Protein AF-A0A1V9VC62-F1 (afdb_monomer_lite)

Radius of gyration: 11.37 Å; chains: 1; bounding box: 30×16×30 Å

Secondary structure (DSSP, 8-state):
-PPPPEEEEE-SSHHHHHHHHHHHHTT-EEEEEE--HHHHHTT-S---TTEEEES--

Organism: NCBI:txid28198

pLDDT: mean 93.84, std 8.65, range [44.88, 98.0]

Structure (mmCIF, N/CA/C/O backbone):
data_AF-A0A1V9VC62-F1
#
_entry.id   AF-A0A1V9VC62-F1
#
loop_
_atom_site.group_PDB
_atom_site.id
_atom_site.type_symbol
_atom_site.label_atom_id
_atom_site.label_alt_id
_atom_site.label_comp_id
_atom_site.label_asym_id
_atom_site.label_entity_id
_atom_site.label_seq_id
_atom_site.pdbx_PDB_ins_code
_atom_site.Cartn_x
_atom_site.Cartn_y
_atom_site.Cartn_z
_atom_site.occupancy
_atom_site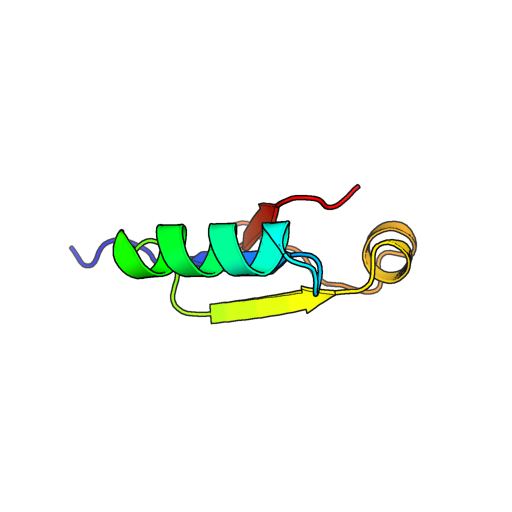.B_iso_or_equiv
_atom_site.auth_seq_id
_atom_site.auth_comp_id
_atom_site.auth_asym_id
_atom_site.auth_atom_id
_atom_site.pdbx_PDB_model_num
ATOM 1 N N . MET A 1 1 ? -16.111 5.372 19.103 1.00 44.88 1 MET A N 1
ATOM 2 C CA . MET A 1 1 ? -14.771 5.644 18.543 1.00 44.88 1 MET A CA 1
ATOM 3 C C . MET A 1 1 ? -14.876 5.340 17.063 1.00 44.88 1 MET A C 1
ATOM 5 O O . MET A 1 1 ? -15.372 4.265 16.759 1.00 44.88 1 MET A O 1
ATOM 9 N N . SER A 1 2 ? -14.559 6.271 16.160 1.00 59.22 2 SER A N 1
ATOM 10 C CA . SER A 1 2 ? -14.513 5.923 14.735 1.00 59.22 2 SER A CA 1
ATOM 11 C C . SER A 1 2 ? -13.381 4.920 14.545 1.00 59.22 2 SER A C 1
ATOM 13 O O . SER A 1 2 ? -12.265 5.178 15.001 1.00 59.22 2 SER A O 1
ATOM 15 N N . GLU A 1 3 ? -13.666 3.774 13.936 1.00 80.88 3 GLU A N 1
ATOM 16 C CA . GLU A 1 3 ? -12.611 2.830 13.580 1.00 80.88 3 GLU A CA 1
ATOM 17 C C . GLU A 1 3 ? -11.619 3.531 12.651 1.00 80.88 3 GLU A C 1
ATOM 19 O O . GLU A 1 3 ? -12.011 4.223 11.707 1.00 80.88 3 GLU A O 1
ATOM 24 N N . LYS A 1 4 ? -10.331 3.429 12.987 1.00 89.12 4 LYS A N 1
ATOM 25 C CA . LYS A 1 4 ? -9.254 4.054 12.223 1.00 89.12 4 LYS A CA 1
ATOM 26 C C . LYS A 1 4 ? -9.231 3.441 10.819 1.00 89.12 4 LYS A C 1
ATOM 28 O O . LYS A 1 4 ? -9.172 2.220 10.700 1.00 89.12 4 LYS A O 1
ATOM 33 N N . LYS A 1 5 ? -9.269 4.287 9.788 1.00 96.19 5 LYS A N 1
ATOM 34 C CA . LYS A 1 5 ? -9.142 3.883 8.382 1.00 96.19 5 LYS A CA 1
ATOM 35 C C . LYS A 1 5 ? -7.699 4.016 7.917 1.00 96.19 5 LYS A C 1
ATOM 37 O O . LYS A 1 5 ? -6.944 4.834 8.448 1.00 96.19 5 LYS A O 1
ATOM 42 N N . TYR A 1 6 ? -7.339 3.196 6.942 1.00 97.62 6 TYR A N 1
ATOM 43 C CA . TYR A 1 6 ? -5.997 3.124 6.378 1.00 97.62 6 TYR A CA 1
ATOM 44 C C . TYR A 1 6 ? -6.002 3.476 4.888 1.00 97.62 6 TYR A C 1
ATOM 46 O O . TYR A 1 6 ? -7.015 3.329 4.203 1.00 97.62 6 TYR A O 1
ATOM 54 N N . ARG A 1 7 ? -4.836 3.859 4.371 1.00 97.81 7 ARG A N 1
ATOM 55 C CA . ARG A 1 7 ? -4.580 3.968 2.934 1.00 97.81 7 ARG A CA 1
ATOM 56 C C . ARG A 1 7 ? -4.067 2.628 2.414 1.00 97.81 7 ARG A C 1
ATOM 58 O O . ARG A 1 7 ? -3.124 2.061 2.961 1.00 97.81 7 ARG A O 1
ATOM 65 N N . LEU A 1 8 ? -4.673 2.103 1.355 1.00 98.00 8 LEU A N 1
ATOM 66 C CA . LEU A 1 8 ? -4.153 0.934 0.650 1.00 98.00 8 LEU A CA 1
ATOM 67 C C . LEU A 1 8 ? -3.121 1.375 -0.385 1.00 98.00 8 LEU A C 1
ATOM 69 O O . LEU A 1 8 ? -3.456 2.122 -1.299 1.00 98.00 8 LEU A O 1
ATOM 73 N N . VAL A 1 9 ? -1.906 0.850 -0.300 1.00 97.81 9 VAL A N 1
ATOM 74 C CA . VAL A 1 9 ? -0.871 1.010 -1.324 1.00 97.81 9 VAL A CA 1
ATOM 75 C C . VAL A 1 9 ? -0.703 -0.330 -2.036 1.00 97.81 9 VAL A C 1
ATOM 77 O O . VAL A 1 9 ? -0.396 -1.349 -1.416 1.00 97.81 9 VAL A O 1
ATOM 80 N N . THR A 1 10 ? -0.976 -0.370 -3.337 1.00 97.69 10 THR A N 1
ATOM 81 C CA . THR A 1 10 ? -1.000 -1.629 -4.098 1.00 97.69 10 THR A CA 1
ATOM 82 C C . THR A 1 10 ? -0.604 -1.430 -5.557 1.00 97.69 10 THR A C 1
ATOM 84 O O . THR A 1 10 ? -0.392 -0.308 -6.017 1.00 97.69 10 THR A O 1
ATOM 87 N N . ARG A 1 11 ? -0.492 -2.523 -6.310 1.00 96.50 11 ARG A N 1
ATOM 88 C CA . ARG A 1 11 ? -0.251 -2.495 -7.755 1.00 96.50 11 ARG A CA 1
ATOM 89 C C . ARG A 1 11 ? -1.543 -2.242 -8.521 1.00 96.50 11 ARG A C 1
ATOM 91 O O . ARG A 1 11 ? -2.625 -2.648 -8.106 1.00 96.50 11 ARG A O 1
ATOM 98 N N . SER A 1 12 ? -1.428 -1.605 -9.686 1.00 94.38 12 SER A N 1
ATOM 99 C CA . SER A 1 12 ? -2.545 -1.474 -10.631 1.00 94.38 12 SER A CA 1
ATOM 100 C C . SER A 1 12 ? -2.730 -2.770 -11.431 1.00 94.38 12 SER A C 1
ATOM 102 O O . SER A 1 12 ? -2.465 -2.838 -12.629 1.00 94.38 12 SER A O 1
ATOM 104 N N . ASP A 1 13 ? -3.115 -3.836 -10.735 1.00 95.19 13 ASP A N 1
ATOM 105 C CA . ASP A 1 13 ? -3.434 -5.139 -11.310 1.00 95.19 13 ASP A CA 1
ATOM 106 C C . ASP A 1 13 ? -4.707 -5.729 -10.682 1.00 95.19 13 ASP A C 1
ATOM 108 O O . ASP A 1 13 ? -5.372 -5.101 -9.854 1.00 95.19 13 ASP A O 1
ATOM 112 N N . MET A 1 14 ? -5.100 -6.923 -11.137 1.00 96.44 14 MET A N 1
ATOM 113 C CA . MET A 1 14 ? -6.318 -7.585 -10.664 1.00 96.44 14 MET A CA 1
ATOM 114 C C . MET A 1 14 ? -6.282 -7.831 -9.151 1.00 96.44 14 MET A C 1
ATOM 116 O O . MET A 1 14 ? -7.310 -7.674 -8.497 1.00 96.44 14 MET A O 1
ATOM 120 N N . ASP A 1 15 ? -5.119 -8.188 -8.604 1.00 95.56 15 ASP A N 1
ATOM 121 C CA . ASP A 1 15 ? -4.966 -8.471 -7.177 1.00 95.56 15 ASP A CA 1
ATOM 122 C C . ASP A 1 15 ? -5.178 -7.193 -6.356 1.00 95.56 15 ASP A C 1
ATOM 124 O O . ASP A 1 15 ? -6.032 -7.156 -5.471 1.00 95.56 15 ASP A O 1
ATOM 128 N N . GLY A 1 16 ? -4.534 -6.088 -6.748 1.00 95.75 16 GLY A N 1
ATOM 129 C CA . GLY A 1 16 ? -4.730 -4.794 -6.092 1.00 95.75 16 GLY A CA 1
ATOM 130 C C . GLY A 1 16 ? -6.175 -4.289 -6.147 1.00 95.75 16 GLY A C 1
ATOM 131 O O . GLY A 1 16 ? -6.685 -3.740 -5.166 1.00 95.75 16 GLY A O 1
ATOM 132 N N . LEU A 1 17 ? -6.878 -4.527 -7.257 1.00 96.00 17 LEU A N 1
ATOM 133 C CA . LEU A 1 17 ? -8.280 -4.133 -7.409 1.00 96.00 17 LEU A CA 1
ATOM 134 C C . LEU A 1 17 ? -9.224 -4.989 -6.550 1.00 96.00 17 LEU A C 1
ATOM 136 O O . LEU A 1 17 ? -10.145 -4.451 -5.926 1.00 96.00 17 LEU A O 1
ATOM 140 N N . VAL A 1 18 ? -8.989 -6.302 -6.467 1.00 97.62 18 VAL A N 1
ATOM 141 C CA . VAL A 1 18 ? -9.763 -7.207 -5.601 1.00 97.62 18 VAL A CA 1
ATOM 142 C C . VAL A 1 18 ? -9.501 -6.890 -4.128 1.00 97.62 18 VAL A C 1
ATOM 144 O O . VAL A 1 18 ? -10.459 -6.716 -3.373 1.00 97.62 18 VAL A O 1
ATOM 147 N N . CYS A 1 19 ? -8.238 -6.725 -3.724 1.00 97.56 19 CYS A N 1
ATOM 148 C CA . CYS A 1 19 ? -7.870 -6.320 -2.367 1.00 97.56 19 CYS A CA 1
ATOM 149 C C . CYS A 1 19 ? -8.506 -4.982 -1.980 1.00 97.56 19 CYS A C 1
ATOM 151 O O . CYS A 1 19 ? -9.145 -4.893 -0.932 1.00 97.56 19 CYS A O 1
ATOM 153 N N . GLY A 1 20 ? -8.404 -3.962 -2.838 1.00 97.19 20 GLY A N 1
ATOM 154 C CA . GLY A 1 20 ? -9.035 -2.661 -2.615 1.00 97.19 20 GLY A CA 1
ATOM 155 C C . GLY A 1 20 ? -10.545 -2.757 -2.453 1.00 97.19 20 GLY A C 1
ATOM 156 O O . GLY A 1 20 ? -11.106 -2.170 -1.530 1.00 97.19 20 GLY A O 1
ATOM 157 N N . THR A 1 21 ? -11.202 -3.561 -3.287 1.00 97.06 21 THR A N 1
ATOM 158 C CA . THR A 1 21 ? -12.651 -3.776 -3.201 1.00 97.06 21 THR A CA 1
ATOM 159 C C . THR A 1 21 ? -13.051 -4.433 -1.879 1.00 97.06 21 THR A C 1
ATOM 161 O O . THR A 1 21 ? -13.960 -3.947 -1.207 1.00 97.06 21 THR A O 1
ATOM 164 N N . LEU A 1 22 ? -12.360 -5.502 -1.469 1.00 98.00 22 LEU A N 1
ATOM 165 C CA . LEU A 1 22 ? -12.658 -6.224 -0.228 1.00 98.00 22 LEU A CA 1
ATOM 166 C C . LEU A 1 22 ? -12.408 -5.361 1.012 1.00 98.00 22 LEU A C 1
ATOM 168 O O . LEU A 1 22 ? -13.264 -5.278 1.890 1.00 98.00 22 LEU A O 1
ATOM 172 N N . LEU A 1 23 ? -11.261 -4.683 1.071 1.00 97.44 23 LEU A N 1
ATOM 173 C CA . LEU A 1 23 ? -10.907 -3.816 2.195 1.00 97.44 23 LEU A CA 1
ATOM 174 C C . LEU A 1 23 ? -11.841 -2.607 2.296 1.00 97.44 23 LEU A C 1
ATOM 176 O O . LEU A 1 23 ? -12.175 -2.181 3.401 1.00 97.44 23 LEU A O 1
ATOM 180 N N . LYS A 1 24 ? -12.300 -2.071 1.158 1.00 96.56 24 LYS A N 1
ATOM 181 C CA . LYS A 1 24 ? -13.294 -0.996 1.140 1.00 96.56 24 LYS A CA 1
ATOM 182 C C . LYS A 1 24 ? -14.666 -1.486 1.597 1.00 96.56 24 LYS A C 1
ATOM 184 O O . LYS A 1 24 ? -15.330 -0.783 2.350 1.00 96.56 24 LYS A O 1
ATOM 189 N N . TYR A 1 25 ? -15.078 -2.682 1.175 1.00 97.06 25 TYR A N 1
ATOM 190 C CA . TYR A 1 25 ? -16.340 -3.303 1.587 1.00 97.06 25 TYR A CA 1
ATOM 191 C C . TYR A 1 25 ? -16.394 -3.580 3.096 1.00 97.06 25 TYR A C 1
ATOM 193 O O . TYR A 1 25 ? -17.425 -3.362 3.725 1.00 97.06 25 TYR A O 1
ATOM 201 N N . LEU A 1 26 ? -15.274 -4.012 3.681 1.00 96.69 26 LEU A N 1
ATOM 202 C CA . LEU A 1 26 ? -15.121 -4.202 5.128 1.00 96.69 26 LEU A CA 1
ATOM 203 C C . LEU A 1 26 ? -14.945 -2.891 5.900 1.00 96.69 26 LEU A C 1
ATOM 205 O O . LEU A 1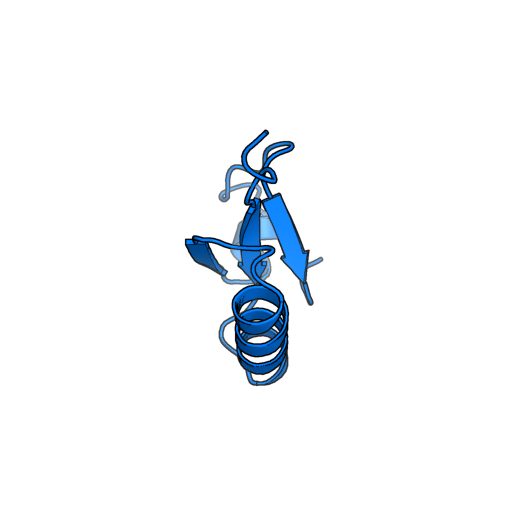 26 ? -14.778 -2.926 7.114 1.00 96.69 26 LEU A O 1
ATOM 209 N N . ASP A 1 27 ? -14.963 -1.753 5.205 1.00 96.12 27 ASP A N 1
ATOM 210 C CA . ASP A 1 27 ? -14.796 -0.435 5.796 1.00 96.12 27 ASP A CA 1
ATOM 211 C C . ASP A 1 27 ? -13.452 -0.319 6.560 1.00 96.12 27 ASP A C 1
ATOM 213 O O . ASP A 1 27 ? -13.368 0.238 7.644 1.00 96.12 27 ASP A O 1
ATOM 217 N N . ILE A 1 28 ? -12.359 -0.862 6.012 1.00 97.12 28 ILE A N 1
ATOM 218 C CA . ILE A 1 28 ? -11.008 -0.788 6.615 1.00 97.12 28 ILE A CA 1
ATOM 219 C C . ILE A 1 28 ? -10.198 0.368 6.015 1.00 97.12 28 ILE A C 1
ATOM 221 O O . ILE A 1 28 ? -9.368 0.974 6.695 1.00 97.12 28 ILE A O 1
ATOM 225 N N . ILE A 1 29 ? -10.448 0.688 4.742 1.00 97.56 29 ILE A N 1
ATOM 226 C CA . ILE A 1 29 ? -9.708 1.707 3.992 1.00 97.56 29 ILE A CA 1
ATOM 227 C C . ILE A 1 29 ? -10.611 2.829 3.483 1.00 97.56 29 ILE A C 1
ATOM 229 O O . ILE A 1 29 ? -11.775 2.627 3.115 1.00 97.56 29 ILE A O 1
ATOM 233 N N . ASP A 1 30 ? -10.055 4.026 3.402 1.00 96.38 30 ASP A N 1
ATOM 234 C CA . ASP A 1 30 ? -10.692 5.204 2.820 1.00 96.38 30 ASP A CA 1
ATOM 235 C C . ASP A 1 30 ? -9.970 5.724 1.574 1.00 96.38 30 ASP A C 1
ATOM 237 O O . ASP A 1 30 ? -10.634 6.290 0.704 1.00 96.38 30 ASP A O 1
ATOM 241 N N . GLU A 1 31 ? -8.682 5.413 1.430 1.00 95.88 31 GLU A N 1
ATOM 242 C CA . GLU A 1 31 ? -7.829 5.808 0.311 1.00 95.88 31 GLU A CA 1
ATOM 243 C C . GLU A 1 31 ? -7.169 4.593 -0.370 1.00 95.88 31 GLU A C 1
ATOM 245 O O . GLU A 1 31 ? -6.825 3.605 0.281 1.00 95.88 31 GLU A O 1
ATOM 250 N N . ILE A 1 32 ? -6.981 4.667 -1.693 1.00 96.44 32 ILE A N 1
ATOM 251 C CA . ILE A 1 32 ? -6.212 3.690 -2.476 1.00 96.44 32 ILE A CA 1
ATOM 252 C C . ILE A 1 32 ? -5.189 4.444 -3.329 1.00 96.44 32 ILE A C 1
ATOM 254 O O . ILE A 1 32 ? -5.548 5.346 -4.086 1.00 96.44 32 ILE A O 1
ATOM 258 N N . THR A 1 33 ? -3.928 4.033 -3.252 1.00 96.69 33 THR A N 1
ATOM 259 C CA . THR A 1 33 ? -2.823 4.519 -4.077 1.00 96.69 33 THR A CA 1
ATOM 260 C C . THR A 1 33 ? -2.254 3.363 -4.890 1.00 96.69 33 THR A C 1
ATOM 262 O O . THR A 1 33 ? -1.820 2.348 -4.341 1.00 96.69 33 THR A O 1
ATOM 265 N N . PHE A 1 34 ? -2.234 3.525 -6.211 1.00 96.00 34 PHE A N 1
ATOM 266 C CA . PHE A 1 34 ? -1.586 2.576 -7.108 1.00 96.00 34 PHE A CA 1
ATOM 267 C C . PHE A 1 34 ? -0.141 2.988 -7.356 1.00 96.00 34 PHE A C 1
ATOM 269 O O . PHE A 1 34 ? 0.116 4.121 -7.760 1.00 96.00 34 PHE A O 1
ATOM 276 N N . VAL A 1 35 ? 0.790 2.063 -7.140 1.00 95.75 35 VAL A N 1
ATOM 277 C CA . VAL A 1 35 ? 2.227 2.303 -7.297 1.00 95.75 35 VAL A CA 1
ATOM 278 C C . VAL A 1 35 ? 2.863 1.244 -8.188 1.00 95.75 35 VAL A C 1
ATOM 280 O O . VAL A 1 35 ? 2.396 0.102 -8.271 1.00 95.75 35 VAL A O 1
ATOM 283 N N . HIS A 1 36 ? 3.940 1.620 -8.875 1.00 94.75 36 HIS A N 1
ATOM 284 C CA . HIS A 1 36 ? 4.759 0.661 -9.599 1.00 94.75 36 HIS A CA 1
ATOM 285 C C . HIS A 1 36 ? 5.731 -0.024 -8.614 1.00 94.75 36 HIS A C 1
ATOM 287 O O . HIS A 1 36 ? 6.316 0.663 -7.778 1.00 94.75 36 HIS A O 1
ATOM 293 N N . PRO A 1 37 ? 5.978 -1.350 -8.699 1.00 93.62 37 PRO A N 1
ATOM 294 C CA . PRO A 1 37 ? 6.869 -2.054 -7.763 1.00 93.62 37 PRO A CA 1
ATOM 295 C C . PRO A 1 37 ? 8.277 -1.460 -7.679 1.00 93.62 37 PRO A C 1
ATOM 297 O O . PRO A 1 37 ? 8.896 -1.463 -6.619 1.00 93.62 37 PRO A O 1
ATOM 300 N N . LYS A 1 38 ? 8.764 -0.922 -8.801 1.00 94.81 38 LYS A N 1
ATOM 301 C CA . LYS A 1 38 ? 10.057 -0.239 -8.859 1.00 94.81 38 LYS A CA 1
ATOM 302 C C . LYS A 1 38 ? 10.093 1.013 -7.975 1.00 94.81 38 LYS A C 1
ATOM 304 O O . LYS A 1 38 ? 11.082 1.224 -7.293 1.00 94.81 38 LYS A O 1
ATOM 309 N N . ASP A 1 39 ? 9.010 1.784 -7.922 1.00 94.81 39 ASP A N 1
ATOM 310 C CA . ASP A 1 39 ? 8.960 3.025 -7.141 1.00 94.81 39 ASP A CA 1
ATOM 311 C C . ASP A 1 39 ? 8.995 2.739 -5.632 1.00 94.81 39 ASP A C 1
ATOM 313 O O . ASP A 1 39 ? 9.580 3.509 -4.872 1.00 94.81 39 ASP A O 1
ATOM 317 N N . MET A 1 40 ? 8.427 1.602 -5.198 1.00 93.88 40 MET A N 1
ATOM 318 C CA . MET A 1 40 ? 8.580 1.116 -3.820 1.00 93.88 40 MET A CA 1
ATOM 319 C C . MET A 1 40 ? 10.024 0.721 -3.509 1.00 93.88 40 MET A C 1
ATOM 321 O O . MET A 1 40 ? 10.544 1.089 -2.460 1.00 93.88 40 MET A O 1
ATOM 325 N N . GLN A 1 41 ? 10.678 -0.007 -4.418 1.00 93.25 41 GLN A N 1
ATOM 326 C CA . GLN A 1 41 ? 12.065 -0.455 -4.238 1.00 93.25 41 GLN A CA 1
ATOM 327 C C . GLN A 1 41 ? 13.057 0.709 -4.236 1.00 93.25 41 GLN A C 1
ATOM 329 O O . GLN A 1 41 ? 14.001 0.716 -3.449 1.00 93.25 41 GLN A O 1
ATOM 334 N N . ASP A 1 42 ? 12.813 1.701 -5.089 1.00 95.94 42 ASP A N 1
ATOM 335 C CA . ASP A 1 42 ? 13.618 2.915 -5.194 1.00 95.94 42 ASP A CA 1
ATOM 336 C C . ASP A 1 42 ? 13.322 3.903 -4.040 1.00 95.94 42 ASP A C 1
ATOM 338 O O . ASP A 1 42 ? 13.977 4.939 -3.933 1.00 95.94 42 ASP A O 1
ATOM 342 N N . GLY A 1 43 ? 12.356 3.596 -3.158 1.00 94.00 43 GLY A N 1
ATOM 343 C CA . GLY A 1 43 ? 12.006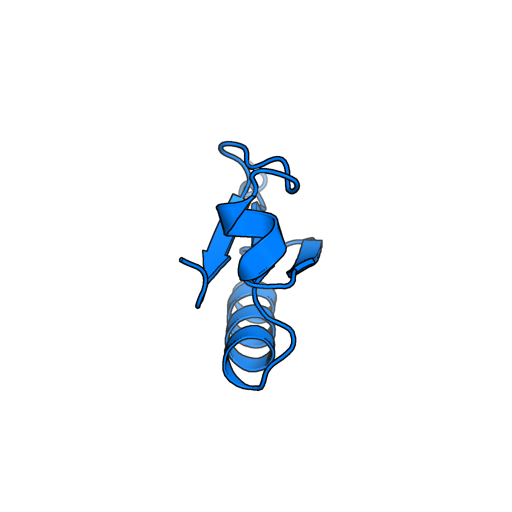 4.418 -1.995 1.00 94.00 43 GLY A CA 1
ATOM 344 C C . GLY A 1 43 ? 11.330 5.746 -2.349 1.00 94.00 43 GLY A C 1
ATOM 345 O O . GLY A 1 43 ? 11.391 6.694 -1.571 1.00 94.00 43 GLY A O 1
ATOM 346 N N . LEU A 1 44 ? 10.706 5.833 -3.528 1.00 95.38 44 LEU A N 1
ATOM 347 C CA . LEU A 1 44 ? 10.047 7.046 -4.027 1.00 95.38 44 LEU A CA 1
ATOM 348 C C . LEU A 1 44 ? 8.655 7.259 -3.422 1.00 95.38 44 LEU A C 1
ATOM 350 O O . LEU A 1 44 ? 8.105 8.357 -3.502 1.00 95.38 44 LEU A O 1
ATOM 354 N N . ILE A 1 45 ? 8.081 6.209 -2.837 1.00 94.69 45 ILE A N 1
ATOM 355 C CA . ILE A 1 45 ? 6.772 6.237 -2.192 1.00 94.69 45 ILE A CA 1
ATOM 356 C C . ILE A 1 45 ? 6.959 6.314 -0.679 1.00 94.69 45 ILE A C 1
ATOM 358 O O . ILE A 1 45 ? 7.564 5.436 -0.063 1.00 94.69 45 ILE A O 1
ATOM 362 N N . GLU A 1 46 ? 6.396 7.351 -0.069 1.00 94.75 46 GLU A N 1
ATOM 363 C CA . GLU A 1 46 ? 6.374 7.496 1.383 1.00 94.75 46 GLU A CA 1
ATOM 364 C C . GLU A 1 46 ? 5.367 6.517 2.006 1.00 94.75 46 GLU A C 1
ATOM 366 O O . GLU A 1 46 ? 4.168 6.576 1.708 1.00 94.75 46 GLU A O 1
ATOM 371 N N . ILE A 1 47 ? 5.862 5.637 2.884 1.00 95.12 47 ILE A N 1
ATOM 372 C CA . ILE A 1 47 ? 5.063 4.685 3.664 1.00 95.12 47 ILE A CA 1
ATOM 373 C C . ILE A 1 47 ? 5.064 5.081 5.136 1.00 95.12 47 ILE A C 1
ATOM 375 O O . ILE A 1 47 ? 6.096 5.402 5.724 1.00 95.12 47 ILE A O 1
ATOM 379 N N . THR A 1 48 ? 3.890 5.007 5.747 1.00 95.88 48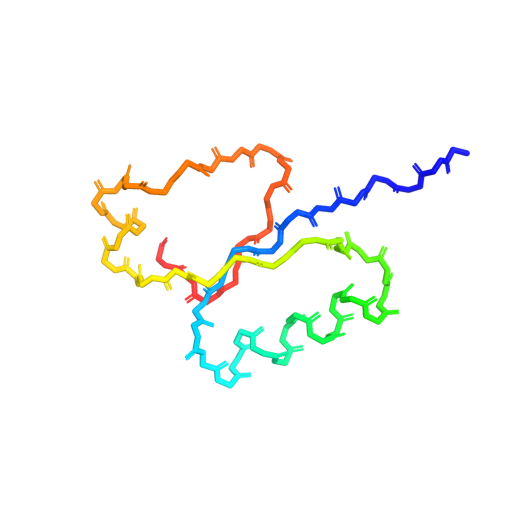 THR A N 1
ATOM 380 C CA . THR A 1 48 ? 3.631 5.361 7.137 1.00 95.88 48 THR A CA 1
ATOM 381 C C . THR A 1 48 ? 2.896 4.231 7.859 1.00 95.88 48 THR A C 1
ATOM 383 O O . THR A 1 48 ? 2.386 3.290 7.256 1.00 95.88 48 THR A O 1
ATOM 386 N N . ASN A 1 49 ? 2.733 4.363 9.177 1.00 95.88 49 ASN A N 1
ATOM 387 C CA . ASN A 1 49 ? 1.910 3.447 9.980 1.00 95.88 49 ASN A CA 1
ATOM 388 C C . ASN A 1 49 ? 0.396 3.531 9.671 1.00 95.88 49 ASN A C 1
ATOM 390 O O . ASN A 1 49 ? -0.407 2.899 10.364 1.00 95.88 49 ASN A O 1
ATOM 394 N N . ASN A 1 50 ? -0.014 4.369 8.712 1.00 96.25 50 ASN A N 1
ATOM 395 C CA . ASN A 1 50 ? -1.388 4.456 8.225 1.00 96.25 50 ASN A CA 1
ATOM 396 C C . ASN A 1 50 ? -1.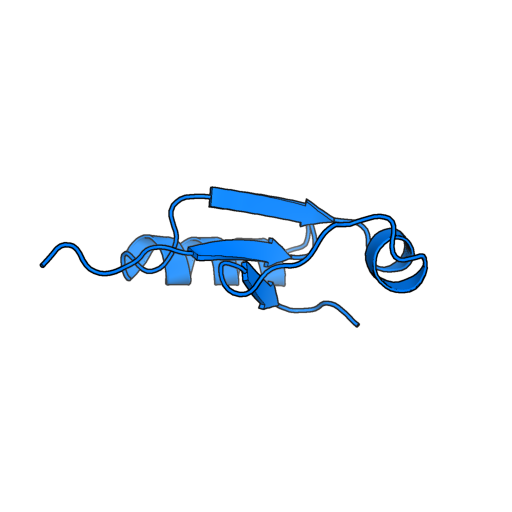615 3.680 6.919 1.00 96.25 50 ASN A C 1
ATOM 398 O O . ASN A 1 50 ? -2.714 3.751 6.371 1.00 96.25 50 ASN A O 1
ATOM 402 N N . ASP A 1 51 ? -0.613 2.934 6.450 1.00 96.88 51 ASP A N 1
ATOM 403 C CA . ASP A 1 51 ? -0.661 2.247 5.165 1.00 96.88 51 ASP A CA 1
ATOM 404 C C . ASP A 1 51 ? -0.794 0.732 5.314 1.00 96.88 51 ASP A C 1
ATOM 406 O O . ASP A 1 51 ? -0.149 0.102 6.153 1.00 96.88 51 ASP A O 1
ATOM 410 N N . ILE A 1 52 ? -1.615 0.146 4.449 1.00 97.12 52 ILE A N 1
ATOM 411 C CA . ILE A 1 52 ? -1.683 -1.293 4.204 1.00 97.12 52 ILE A CA 1
ATOM 412 C C . ILE A 1 52 ? -1.072 -1.529 2.827 1.00 97.12 52 ILE A C 1
ATOM 414 O O . ILE A 1 52 ? -1.546 -0.962 1.844 1.00 97.12 52 ILE A O 1
ATOM 418 N N . THR A 1 53 ? -0.045 -2.374 2.732 1.00 96.44 53 THR A N 1
ATOM 419 C CA . THR A 1 53 ? 0.530 -2.784 1.446 1.00 96.44 53 THR A CA 1
ATOM 420 C C . THR A 1 53 ? -0.023 -4.140 1.017 1.00 96.44 53 THR A C 1
ATOM 422 O O . THR A 1 53 ? -0.220 -5.039 1.833 1.00 96.44 53 THR A O 1
ATOM 425 N N . THR A 1 54 ? -0.295 -4.304 -0.276 1.00 96.50 54 THR A N 1
ATOM 426 C CA . THR A 1 54 ? 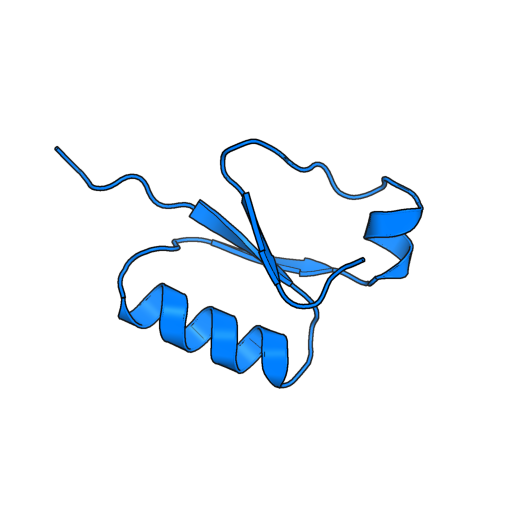-0.677 -5.603 -0.857 1.00 96.50 54 THR A CA 1
ATOM 427 C C . THR A 1 54 ? 0.052 -5.803 -2.174 1.00 96.50 54 THR A C 1
ATOM 429 O O . THR A 1 54 ? 0.153 -4.866 -2.964 1.00 96.50 54 THR A O 1
ATOM 432 N N . ASN A 1 55 ? 0.563 -7.016 -2.407 1.00 93.25 55 ASN A N 1
ATOM 433 C CA . ASN A 1 55 ? 1.234 -7.389 -3.656 1.00 93.25 55 ASN A CA 1
ATOM 434 C C . ASN A 1 55 ? 2.387 -6.433 -4.059 1.00 93.25 55 ASN A C 1
ATOM 436 O O . ASN A 1 55 ? 2.612 -6.168 -5.238 1.00 93.25 55 ASN A O 1
ATOM 440 N N . LEU A 1 56 ? 3.119 -5.894 -3.078 1.00 91.31 56 LEU A N 1
ATOM 441 C CA . LEU A 1 56 ? 4.294 -5.035 -3.269 1.00 91.31 56 LEU A CA 1
ATOM 442 C C . LEU A 1 56 ? 5.530 -5.666 -2.598 1.00 91.31 56 LEU A C 1
ATOM 444 O O . LEU A 1 56 ? 5.352 -6.408 -1.629 1.00 91.31 56 LEU A O 1
ATOM 448 N N . PRO A 1 57 ? 6.744 -5.431 -3.139 1.00 82.44 57 PRO A N 1
ATOM 449 C CA . PRO A 1 57 ? 8.003 -5.929 -2.580 1.00 82.44 57 PRO A CA 1
ATOM 450 C C . PRO A 1 57 ? 8.413 -5.229 -1.279 1.00 82.44 57 PRO A C 1
ATOM 452 O O . PRO A 1 57 ? 7.931 -4.100 -1.028 1.00 82.44 57 PRO A O 1
#

Foldseek 3Di:
DPQQAAEEEEAPDPFLVVVVVVCVVVVRHDHYDHDDLVCVVVVVDDDDPRYDYDPHD

Sequence (57 aa):
MSEKKYRLVTRSDMDGLVCGTLLKYLDIIDEITFVHPKDMQDGLIEITNNDITTNLP